Protein AF-A0A809Z934-F1 (afdb_monomer_lite)

Foldseek 3Di:
DDDPDPDPDPPDPDDQVPHDDDDDDDDPVVVVVLCVVCVVVVHDSVVVVVVVVVVVVVVVVVVVVVVVPPD

Structure (mmCIF, N/CA/C/O backbone):
data_AF-A0A809Z934-F1
#
_entry.id   AF-A0A809Z934-F1
#
loop_
_atom_site.group_PDB
_atom_site.id
_atom_site.type_symbol
_atom_site.label_atom_id
_atom_site.label_alt_id
_atom_site.label_comp_id
_atom_site.label_asym_id
_atom_site.label_entity_id
_atom_site.label_seq_id
_atom_site.pdbx_PDB_ins_code
_atom_site.Cartn_x
_atom_site.Cartn_y
_atom_site.Cartn_z
_atom_site.occupancy
_atom_site.B_iso_or_equiv
_atom_site.auth_seq_id
_atom_site.auth_comp_id
_atom_site.auth_asym_id
_atom_site.auth_atom_id
_atom_site.pdbx_PDB_model_num
ATOM 1 N N . MET A 1 1 ? 37.842 -0.770 -23.311 1.00 40.72 1 MET A N 1
ATOM 2 C CA . MET A 1 1 ? 36.542 -0.188 -23.719 1.00 40.72 1 MET A CA 1
ATOM 3 C C . MET A 1 1 ? 35.795 0.237 -22.463 1.00 40.72 1 MET A C 1
ATOM 5 O O . MET A 1 1 ? 35.559 -0.605 -21.610 1.00 40.72 1 MET A O 1
ATOM 9 N N . ALA A 1 2 ? 35.508 1.529 -22.292 1.00 45.72 2 ALA A N 1
ATOM 10 C CA . ALA A 1 2 ? 34.822 2.032 -21.101 1.00 45.72 2 ALA A CA 1
ATOM 11 C C . ALA A 1 2 ? 33.309 1.781 -21.210 1.00 45.72 2 ALA A C 1
ATOM 13 O O . ALA A 1 2 ? 32.653 2.300 -22.115 1.00 45.72 2 ALA A O 1
ATOM 14 N N . VAL A 1 3 ? 32.759 0.987 -20.289 1.00 53.06 3 VAL A N 1
ATOM 15 C CA . VAL A 1 3 ? 31.316 0.762 -20.162 1.00 53.06 3 VAL A CA 1
ATOM 16 C C . VAL A 1 3 ? 30.686 2.048 -19.629 1.00 53.06 3 VAL A C 1
ATOM 18 O O . VAL A 1 3 ? 30.832 2.391 -18.459 1.00 53.06 3 VAL A O 1
ATOM 21 N N . ARG A 1 4 ? 30.004 2.793 -20.502 1.00 53.78 4 ARG A N 1
ATOM 22 C CA . ARG A 1 4 ? 29.193 3.949 -20.105 1.00 53.78 4 ARG A CA 1
ATOM 23 C C . ARG A 1 4 ? 27.933 3.435 -19.407 1.00 53.78 4 ARG A C 1
ATOM 25 O O . ARG A 1 4 ? 26.972 3.048 -20.069 1.00 53.78 4 ARG A O 1
ATOM 32 N N . THR A 1 5 ? 27.926 3.427 -18.079 1.00 56.75 5 THR A N 1
ATOM 33 C CA . THR A 1 5 ? 26.705 3.224 -17.293 1.00 56.75 5 THR A CA 1
ATOM 34 C C . THR A 1 5 ? 25.780 4.422 -17.520 1.00 56.75 5 THR A C 1
ATOM 36 O O . THR A 1 5 ? 26.102 5.562 -17.188 1.00 56.75 5 THR A O 1
ATOM 39 N N . LYS A 1 6 ? 24.629 4.192 -18.165 1.00 56.94 6 LYS A N 1
ATOM 40 C CA . LYS A 1 6 ? 23.588 5.219 -18.316 1.00 56.94 6 LYS A CA 1
ATOM 41 C C . LYS A 1 6 ? 23.125 5.635 -16.916 1.00 56.94 6 LYS A C 1
ATOM 43 O O . LYS A 1 6 ? 22.652 4.794 -16.157 1.00 56.94 6 LYS A O 1
ATOM 48 N N . LEU A 1 7 ? 23.256 6.920 -16.583 1.00 61.19 7 LEU A N 1
ATOM 49 C CA . LEU A 1 7 ? 22.693 7.489 -15.356 1.00 61.19 7 LEU A CA 1
ATOM 50 C C . LEU A 1 7 ? 21.174 7.227 -15.330 1.00 61.19 7 LEU A C 1
ATOM 52 O O . LEU A 1 7 ? 20.514 7.460 -16.350 1.00 61.19 7 LEU A O 1
ATOM 56 N N . PRO A 1 8 ? 20.599 6.751 -14.210 1.00 57.09 8 PRO A N 1
ATOM 57 C CA . PRO A 1 8 ? 19.162 6.541 -14.119 1.00 57.09 8 PRO A CA 1
ATOM 58 C C . PRO A 1 8 ? 18.449 7.877 -14.344 1.00 57.09 8 PRO A C 1
ATOM 60 O O . PRO A 1 8 ? 18.764 8.880 -13.696 1.00 57.09 8 PRO A O 1
ATOM 63 N N . LYS A 1 9 ? 17.503 7.905 -15.295 1.00 61.31 9 LYS A N 1
ATOM 64 C CA . LYS A 1 9 ? 16.646 9.072 -15.538 1.00 61.31 9 LYS A CA 1
ATOM 65 C C . LYS A 1 9 ? 16.045 9.497 -14.200 1.00 61.31 9 LYS A C 1
ATOM 67 O O . LYS A 1 9 ? 15.485 8.669 -13.485 1.00 61.31 9 LYS A O 1
ATOM 72 N N . ARG A 1 10 ? 16.185 10.781 -13.862 1.00 55.91 10 ARG A N 1
ATOM 73 C CA . ARG A 1 10 ? 15.608 11.396 -12.660 1.00 55.91 10 ARG A CA 1
ATOM 74 C C . ARG A 1 10 ? 14.090 11.188 -12.728 1.00 55.91 10 ARG A C 1
ATOM 76 O O . ARG A 1 10 ? 13.399 11.928 -13.419 1.00 55.91 10 ARG A O 1
ATOM 83 N N . GLY A 1 11 ? 13.597 10.129 -12.087 1.00 58.84 11 GLY A N 1
ATOM 84 C CA . GLY A 1 11 ? 12.168 9.859 -11.991 1.00 58.84 11 GLY A CA 1
ATOM 85 C C . GLY A 1 11 ? 11.456 11.060 -11.377 1.00 58.84 11 GLY A C 1
ATOM 86 O O . GLY A 1 11 ? 12.049 11.813 -10.597 1.00 58.84 11 GLY A O 1
ATOM 87 N N . MET A 1 12 ? 10.193 11.249 -11.749 1.00 56.03 12 MET A N 1
ATOM 88 C CA . MET A 1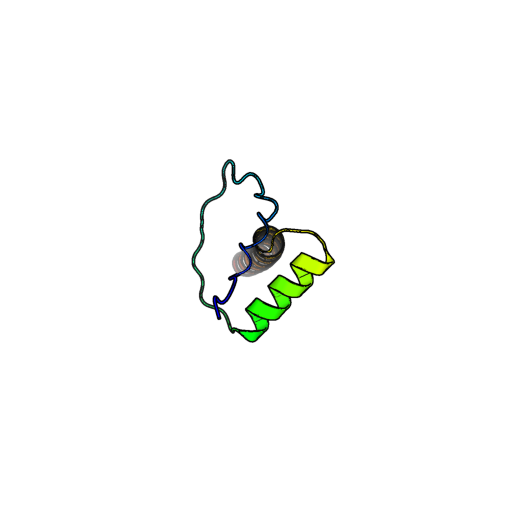 12 ? 9.329 12.290 -11.205 1.00 56.03 12 MET A CA 1
ATOM 89 C C . MET A 1 12 ? 9.278 12.126 -9.678 1.00 56.03 12 MET A C 1
ATOM 91 O O . MET A 1 12 ? 8.647 11.206 -9.162 1.00 56.03 12 MET A O 1
ATOM 95 N N . ARG A 1 13 ? 10.021 12.955 -8.932 1.00 59.97 13 ARG A N 1
ATOM 96 C CA . ARG A 1 13 ? 10.007 12.911 -7.463 1.00 59.97 13 ARG A CA 1
ATOM 97 C C . ARG A 1 13 ? 8.656 13.449 -7.018 1.00 59.97 13 ARG A C 1
ATOM 99 O O . ARG A 1 13 ? 8.472 14.660 -6.959 1.00 59.97 13 ARG A O 1
ATOM 106 N N . THR A 1 14 ? 7.713 12.561 -6.719 1.00 61.94 14 THR A N 1
ATOM 107 C CA . THR A 1 14 ? 6.437 12.971 -6.135 1.00 61.94 14 THR A CA 1
ATOM 108 C C . THR A 1 14 ? 6.704 13.657 -4.791 1.00 61.94 14 THR A C 1
ATOM 110 O O . THR A 1 14 ? 7.437 13.096 -3.965 1.00 61.94 14 THR A O 1
ATOM 113 N N . PRO A 1 15 ? 6.144 14.851 -4.537 1.00 62.56 15 PRO A N 1
ATOM 114 C CA . PRO A 1 15 ? 6.232 15.482 -3.229 1.00 62.56 15 PRO A CA 1
ATOM 115 C C . PRO A 1 15 ? 5.684 14.545 -2.141 1.00 62.56 15 PRO A C 1
ATOM 117 O O . PRO A 1 15 ? 4.557 14.057 -2.226 1.00 62.56 15 PRO A O 1
ATOM 120 N N . LYS A 1 16 ? 6.496 14.272 -1.113 1.00 67.00 16 LYS A N 1
ATOM 121 C CA . LYS A 1 16 ? 6.157 13.377 0.010 1.00 67.00 16 LYS A CA 1
ATOM 122 C C . LYS A 1 16 ? 5.579 14.111 1.230 1.00 67.00 16 LYS A C 1
ATOM 124 O O . LYS A 1 16 ? 5.544 13.524 2.305 1.00 67.00 16 LYS A O 1
ATOM 129 N N . ALA A 1 17 ? 5.193 15.383 1.108 1.00 74.38 17 ALA A N 1
ATOM 130 C CA . ALA A 1 17 ? 4.804 16.199 2.261 1.00 74.38 17 ALA A CA 1
ATOM 131 C C . ALA A 1 17 ? 3.715 15.496 3.100 1.00 74.38 17 ALA A C 1
ATOM 133 O O . ALA A 1 17 ? 2.657 15.155 2.579 1.00 74.38 17 ALA A O 1
ATOM 134 N N . GLY A 1 18 ? 4.019 15.223 4.374 1.00 83.06 18 GLY A N 1
ATOM 135 C CA . GLY A 1 18 ? 3.121 14.554 5.324 1.00 83.06 18 GLY A CA 1
ATOM 136 C C . GLY A 1 18 ? 3.078 13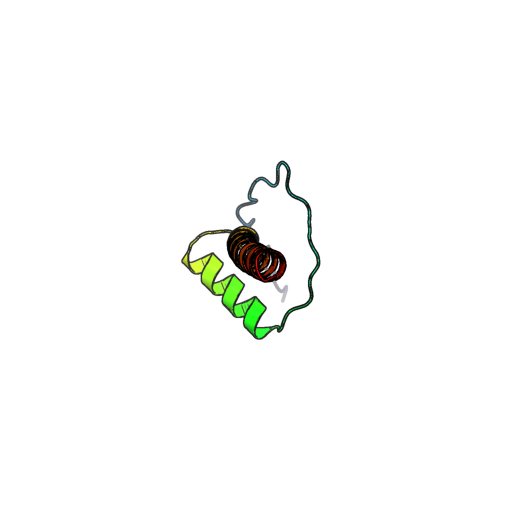.018 5.278 1.00 83.06 18 GLY A C 1
ATOM 137 O O . GLY A 1 18 ? 2.328 12.429 6.050 1.00 83.06 18 GLY A O 1
ATOM 138 N N . ARG A 1 19 ? 3.858 12.344 4.418 1.00 85.44 19 ARG A N 1
ATOM 139 C CA . ARG A 1 19 ? 3.859 10.870 4.305 1.00 85.44 19 ARG A CA 1
ATOM 140 C C . ARG A 1 19 ? 5.056 10.226 5.010 1.00 85.44 19 ARG A C 1
ATOM 142 O O . ARG A 1 19 ? 6.180 10.713 4.904 1.00 85.44 19 ARG A O 1
ATOM 149 N N . VAL A 1 20 ? 4.824 9.083 5.659 1.00 87.88 20 VAL A N 1
ATOM 150 C CA . VAL A 1 20 ? 5.861 8.239 6.285 1.00 87.88 20 VAL A CA 1
ATOM 151 C C . VAL A 1 20 ? 6.154 6.994 5.442 1.00 87.88 20 VAL A C 1
ATOM 153 O O . VAL A 1 20 ? 5.335 6.584 4.623 1.00 87.88 20 VAL A O 1
ATOM 156 N N . GLN A 1 21 ? 7.335 6.396 5.619 1.00 87.06 21 GLN A N 1
ATOM 157 C CA . GLN A 1 21 ? 7.681 5.124 4.974 1.00 87.06 21 GLN A CA 1
ATOM 158 C C . GLN A 1 21 ? 7.160 3.952 5.813 1.00 87.06 21 GLN A C 1
ATOM 160 O O . GLN A 1 21 ? 7.326 3.943 7.029 1.00 87.06 21 GLN A O 1
ATOM 165 N N . PHE A 1 22 ? 6.566 2.960 5.151 1.00 84.75 22 PHE A N 1
ATOM 166 C CA . PHE A 1 22 ? 6.114 1.708 5.752 1.00 84.75 22 PHE A CA 1
ATOM 167 C C . PHE A 1 22 ? 6.842 0.551 5.067 1.00 84.75 22 PHE A C 1
ATOM 169 O O . PHE A 1 22 ? 6.726 0.383 3.853 1.00 84.75 22 PHE A O 1
ATOM 176 N N . LEU A 1 23 ? 7.628 -0.207 5.834 1.00 89.94 23 LEU A N 1
ATOM 177 C CA . LEU A 1 23 ? 8.338 -1.380 5.334 1.00 89.94 23 LEU A CA 1
ATOM 178 C C . LEU A 1 23 ? 7.459 -2.618 5.524 1.00 89.94 23 LEU A C 1
ATOM 180 O O . LEU A 1 23 ? 7.047 -2.917 6.643 1.00 89.94 23 LEU A O 1
ATOM 184 N N . ALA A 1 24 ? 7.195 -3.336 4.435 1.00 90.50 24 ALA A N 1
ATOM 185 C CA . ALA A 1 24 ? 6.402 -4.558 4.432 1.00 90.50 24 ALA A CA 1
ATOM 186 C C . ALA A 1 24 ? 7.084 -5.643 3.597 1.00 90.50 24 ALA A C 1
ATOM 188 O O . ALA A 1 24 ? 7.808 -5.343 2.648 1.00 90.50 24 ALA A O 1
ATOM 189 N N . MET A 1 25 ? 6.811 -6.898 3.949 1.00 96.00 25 MET A N 1
ATOM 190 C CA . MET A 1 25 ? 7.207 -8.065 3.166 1.00 96.00 25 MET A CA 1
ATOM 191 C C . MET A 1 25 ? 6.055 -8.475 2.250 1.00 96.00 25 MET A C 1
ATOM 193 O O . MET A 1 25 ? 4.895 -8.455 2.663 1.00 96.00 25 MET A O 1
ATOM 197 N N . MET A 1 26 ? 6.377 -8.844 1.015 1.00 95.94 26 MET A N 1
ATOM 198 C CA . MET A 1 26 ? 5.419 -9.243 -0.012 1.00 95.94 26 MET A CA 1
ATOM 199 C C . MET A 1 26 ? 6.099 -10.201 -0.991 1.00 95.94 26 MET A C 1
ATOM 201 O O . MET A 1 26 ? 7.323 -10.175 -1.124 1.00 95.94 26 MET A O 1
ATOM 205 N N . ASP A 1 27 ? 5.301 -11.033 -1.652 1.00 98.12 27 ASP A N 1
ATOM 206 C CA . ASP A 1 27 ? 5.756 -11.888 -2.744 1.00 98.12 27 ASP A CA 1
ATOM 207 C C . ASP A 1 27 ? 6.374 -11.045 -3.887 1.00 98.12 27 ASP A C 1
ATOM 209 O O . ASP A 1 27 ? 5.818 -9.991 -4.224 1.00 98.12 27 ASP A O 1
ATOM 213 N N . PRO A 1 28 ? 7.532 -11.445 -4.451 1.00 97.81 28 PRO A N 1
ATOM 214 C CA . PRO A 1 28 ? 8.214 -10.673 -5.486 1.00 97.81 28 PRO A CA 1
ATOM 215 C C . PRO A 1 28 ? 7.372 -10.458 -6.748 1.00 97.81 28 PRO A C 1
ATOM 217 O O . PRO A 1 28 ? 7.450 -9.367 -7.321 1.00 97.81 28 PRO A O 1
ATOM 220 N N . ASP A 1 29 ? 6.552 -11.431 -7.146 1.00 98.12 29 ASP A N 1
ATOM 221 C CA . ASP A 1 29 ? 5.718 -11.330 -8.347 1.00 98.12 29 ASP A CA 1
ATOM 222 C C . ASP A 1 29 ? 4.584 -10.330 -8.111 1.00 98.12 29 ASP A C 1
ATOM 224 O O . ASP A 1 29 ? 4.346 -9.437 -8.920 1.00 98.12 29 ASP A O 1
ATOM 228 N N . VAL A 1 30 ? 3.990 -10.352 -6.915 1.00 97.19 30 VAL A N 1
ATOM 229 C CA . VAL A 1 30 ? 2.978 -9.361 -6.517 1.00 97.19 30 VAL A CA 1
ATOM 230 C C . VAL A 1 30 ? 3.565 -7.943 -6.504 1.00 97.19 30 VAL A C 1
ATOM 232 O O . VAL A 1 30 ? 2.919 -6.992 -6.945 1.00 97.19 30 VAL A O 1
ATOM 235 N N . VAL A 1 31 ? 4.807 -7.771 -6.034 1.00 96.62 31 VAL A N 1
ATOM 236 C CA . VAL A 1 31 ? 5.495 -6.468 -6.084 1.00 96.62 31 VAL A CA 1
ATOM 237 C C . VAL A 1 31 ? 5.741 -6.018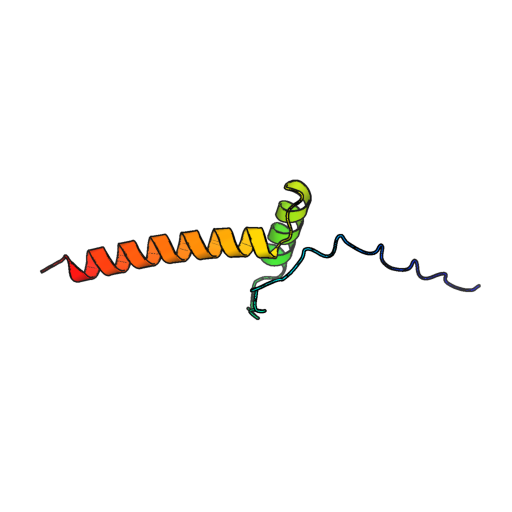 -7.527 1.00 96.62 31 VAL A C 1
ATOM 239 O O . VAL A 1 31 ? 5.675 -4.814 -7.798 1.00 96.62 31 VAL A O 1
ATOM 242 N N . ALA A 1 32 ? 6.059 -6.940 -8.437 1.00 97.12 32 ALA A N 1
ATOM 243 C CA . ALA A 1 32 ? 6.252 -6.633 -9.851 1.00 97.12 32 ALA A CA 1
ATOM 244 C C . ALA A 1 32 ? 4.939 -6.171 -10.499 1.00 97.12 32 ALA A C 1
ATOM 246 O O . ALA A 1 32 ? 4.918 -5.102 -11.112 1.00 97.12 32 ALA A O 1
ATOM 247 N N . ASP A 1 33 ? 3.846 -6.893 -10.260 1.00 97.75 33 ASP A N 1
ATOM 248 C CA . ASP A 1 33 ? 2.522 -6.570 -10.794 1.00 97.75 33 ASP A CA 1
ATOM 249 C C . ASP A 1 33 ? 2.023 -5.203 -10.311 1.00 97.75 33 ASP A C 1
ATOM 251 O O . ASP A 1 33 ? 1.552 -4.389 -11.104 1.00 97.75 33 ASP A O 1
ATOM 255 N N . ILE A 1 34 ? 2.198 -4.888 -9.021 1.00 96.50 34 ILE A N 1
ATOM 256 C CA . ILE A 1 34 ? 1.817 -3.576 -8.467 1.00 96.50 34 ILE A CA 1
ATOM 257 C C . ILE A 1 34 ? 2.599 -2.443 -9.134 1.00 96.50 34 ILE A C 1
ATOM 259 O O . ILE A 1 34 ? 2.048 -1.371 -9.392 1.00 96.50 34 ILE A O 1
ATOM 263 N N . LYS A 1 35 ? 3.897 -2.646 -9.389 1.00 95.12 35 LYS A N 1
ATOM 264 C CA . LYS A 1 35 ? 4.723 -1.634 -10.058 1.00 95.12 35 LYS A CA 1
ATOM 265 C C . LYS A 1 35 ? 4.279 -1.430 -11.499 1.00 95.12 35 LYS A C 1
ATOM 267 O O . LYS A 1 35 ? 4.169 -0.280 -11.911 1.00 95.12 35 LYS A O 1
ATOM 272 N N . LEU A 1 36 ? 4.005 -2.514 -12.222 1.00 97.44 36 LEU A N 1
ATOM 273 C CA . LEU A 1 36 ? 3.526 -2.446 -13.597 1.00 97.44 36 LEU A CA 1
ATOM 274 C C . LEU A 1 36 ? 2.187 -1.701 -13.676 1.00 97.44 36 LEU A C 1
ATOM 276 O O . LEU A 1 36 ? 2.076 -0.735 -14.424 1.00 97.44 36 LEU A O 1
ATOM 280 N N . ALA A 1 37 ? 1.222 -2.060 -12.827 1.00 96.19 37 ALA A N 1
ATOM 281 C CA . ALA A 1 37 ? -0.073 -1.381 -12.761 1.00 96.19 37 ALA A CA 1
ATOM 282 C C . ALA A 1 37 ? 0.073 0.120 -12.441 1.00 96.19 37 ALA A C 1
ATOM 284 O O . ALA A 1 37 ? -0.552 0.972 -13.070 1.00 96.19 37 ALA A O 1
ATOM 285 N N . ALA A 1 38 ? 0.958 0.473 -11.503 1.00 95.88 38 ALA A N 1
ATOM 286 C CA . ALA A 1 38 ? 1.234 1.870 -11.178 1.00 95.88 38 ALA A CA 1
ATOM 287 C C . ALA A 1 38 ? 1.831 2.644 -12.373 1.00 95.88 38 ALA A C 1
ATOM 289 O O . ALA A 1 38 ? 1.479 3.806 -12.599 1.00 95.88 38 ALA A O 1
ATOM 290 N N . GLU A 1 39 ? 2.710 2.010 -13.157 1.00 95.25 39 GLU A N 1
ATOM 291 C CA . GLU A 1 39 ? 3.261 2.592 -14.386 1.00 95.25 39 GLU A CA 1
ATOM 292 C C . GLU A 1 39 ? 2.181 2.814 -15.456 1.00 95.25 39 GLU A C 1
ATOM 294 O O . GLU A 1 39 ? 2.127 3.903 -16.037 1.00 95.25 39 GLU A O 1
ATOM 299 N N . GLU A 1 40 ? 1.297 1.836 -15.673 1.00 96.50 40 GLU A N 1
ATOM 300 C CA . GLU A 1 40 ? 0.164 1.929 -16.606 1.00 96.50 40 GLU A CA 1
ATOM 301 C C . GLU A 1 40 ? -0.790 3.076 -16.236 1.00 96.50 40 GLU A C 1
ATOM 303 O O . GLU A 1 40 ? -1.175 3.876 -17.093 1.00 96.50 40 GLU A O 1
ATOM 308 N N . GLU A 1 41 ? -1.094 3.229 -14.945 1.00 94.56 41 GLU A N 1
ATOM 309 C CA . GLU A 1 41 ? -1.946 4.302 -14.421 1.00 94.56 41 GLU A CA 1
ATOM 310 C C . GLU A 1 41 ? -1.235 5.662 -14.296 1.00 94.56 41 GLU A C 1
ATOM 312 O O . GLU A 1 41 ? -1.860 6.663 -13.936 1.00 94.56 41 GLU A O 1
ATOM 317 N N . ARG A 1 42 ? 0.073 5.735 -14.583 1.00 94.06 42 ARG A N 1
ATOM 318 C CA . ARG A 1 42 ? 0.919 6.930 -14.378 1.00 94.06 42 ARG A CA 1
ATOM 319 C C . ARG A 1 42 ? 0.860 7.472 -12.944 1.00 94.06 42 ARG A C 1
ATOM 321 O O . ARG A 1 42 ? 0.965 8.683 -12.719 1.00 94.06 42 ARG A O 1
ATOM 328 N N . ARG A 1 43 ? 0.728 6.579 -11.965 1.00 92.00 43 ARG A N 1
ATOM 329 C CA . ARG A 1 43 ? 0.683 6.891 -10.531 1.00 92.00 43 ARG A CA 1
ATOM 330 C C . ARG A 1 43 ? 1.894 6.280 -9.828 1.00 92.00 43 ARG A C 1
ATOM 332 O O . ARG A 1 43 ? 2.478 5.308 -10.295 1.00 92.00 43 ARG A O 1
ATOM 339 N N . PRO A 1 44 ? 2.343 6.840 -8.698 1.00 91.81 44 PRO A N 1
ATOM 340 C CA . PRO A 1 44 ? 3.397 6.198 -7.930 1.00 91.81 44 PRO A CA 1
ATOM 341 C C . PRO A 1 44 ? 2.847 4.965 -7.193 1.00 91.81 44 PRO A C 1
ATOM 343 O O . PRO A 1 44 ? 1.760 5.014 -6.629 1.00 91.81 44 PRO A O 1
ATOM 346 N N . ALA A 1 45 ? 3.633 3.887 -7.099 1.00 92.50 45 ALA A N 1
ATOM 347 C CA . ALA A 1 45 ? 3.203 2.632 -6.463 1.00 92.50 45 ALA A CA 1
ATOM 348 C C . ALA A 1 45 ? 2.708 2.783 -5.008 1.00 92.50 45 ALA A C 1
ATOM 350 O O . ALA A 1 45 ? 1.862 2.015 -4.560 1.00 92.50 45 ALA A O 1
ATOM 351 N N . TRP A 1 46 ? 3.198 3.782 -4.259 1.00 91.31 46 TRP A N 1
ATOM 352 C CA . TRP A 1 46 ? 2.702 4.036 -2.900 1.00 91.31 46 TRP A CA 1
ATOM 353 C C . TRP A 1 46 ? 1.231 4.475 -2.882 1.00 91.31 46 TRP A C 1
ATOM 355 O O . TRP A 1 46 ? 0.555 4.209 -1.897 1.00 91.31 46 TRP A O 1
ATOM 365 N N . ASP A 1 47 ? 0.737 5.114 -3.945 1.00 92.69 47 ASP A N 1
ATOM 366 C CA . ASP A 1 47 ? -0.647 5.589 -4.048 1.00 92.69 47 ASP A CA 1
ATOM 367 C C . ASP A 1 47 ? -1.604 4.416 -4.294 1.00 92.69 47 ASP A C 1
ATOM 369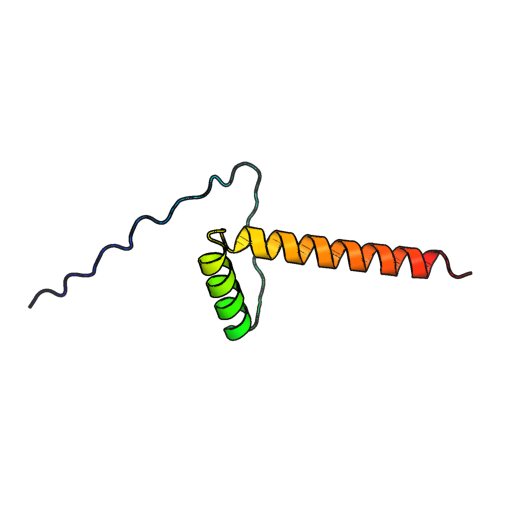 O O . ASP A 1 47 ? -2.601 4.272 -3.591 1.00 92.69 47 ASP A O 1
ATOM 373 N N . VAL A 1 48 ? -1.219 3.495 -5.187 1.00 94.38 48 VAL A N 1
ATOM 374 C CA . VAL A 1 48 ? -1.910 2.208 -5.404 1.00 94.38 48 VAL A CA 1
ATOM 375 C C . VAL A 1 48 ? -1.965 1.396 -4.104 1.00 94.38 48 VAL A C 1
ATOM 377 O O . VAL A 1 48 ? -3.009 0.874 -3.712 1.00 94.38 48 VAL A O 1
ATOM 380 N N . MET A 1 49 ? -0.848 1.333 -3.375 1.00 94.88 49 MET A N 1
ATOM 381 C CA . MET A 1 49 ? -0.794 0.645 -2.084 1.00 94.88 49 MET A CA 1
ATOM 382 C C . MET A 1 49 ? -1.637 1.332 -1.002 1.00 94.88 49 MET A C 1
ATOM 384 O O . MET A 1 49 ? -2.254 0.647 -0.185 1.00 94.88 49 MET A O 1
ATOM 388 N N . GLU A 1 50 ? -1.685 2.667 -0.977 1.00 93.94 50 GLU A N 1
ATOM 389 C CA . GLU A 1 50 ? -2.525 3.425 -0.046 1.00 93.94 50 GLU A CA 1
ATOM 390 C C . GLU A 1 50 ? -4.018 3.172 -0.314 1.00 93.94 50 GLU A C 1
ATOM 392 O O . GLU A 1 50 ? -4.795 2.986 0.626 1.00 93.94 50 GLU A O 1
ATOM 397 N N . GLU A 1 51 ? -4.415 3.102 -1.584 1.00 95.75 51 GLU A N 1
ATOM 398 C CA . GLU A 1 51 ? -5.766 2.740 -2.014 1.00 95.75 51 GLU A CA 1
ATOM 399 C C . GLU A 1 51 ? -6.152 1.329 -1.539 1.00 95.75 51 GLU A C 1
ATOM 401 O O . GLU A 1 51 ? -7.136 1.159 -0.808 1.00 95.75 51 GLU A O 1
ATOM 406 N N . ALA A 1 52 ? -5.309 0.332 -1.823 1.00 95.69 52 ALA A N 1
ATOM 407 C CA . ALA A 1 52 ? -5.517 -1.043 -1.368 1.00 95.69 52 ALA A CA 1
ATOM 408 C C . ALA A 1 52 ? -5.607 -1.148 0.169 1.00 95.69 52 ALA A C 1
ATOM 410 O O . ALA A 1 52 ? -6.446 -1.883 0.713 1.00 95.69 52 ALA A O 1
ATOM 411 N N . ALA A 1 53 ? -4.778 -0.384 0.891 1.00 95.69 53 ALA A N 1
ATOM 412 C CA . ALA A 1 53 ? -4.799 -0.329 2.349 1.00 95.69 53 ALA A CA 1
ATOM 413 C C . ALA A 1 53 ? -6.111 0.269 2.885 1.00 95.69 53 ALA A C 1
ATOM 415 O O . ALA A 1 53 ? -6.715 -0.305 3.801 1.00 95.69 53 ALA A O 1
ATOM 416 N N . LYS A 1 54 ? -6.599 1.375 2.303 1.00 97.56 54 LYS A N 1
ATOM 417 C CA . LYS A 1 54 ? -7.889 1.994 2.666 1.00 97.56 54 LYS A CA 1
ATOM 418 C C . LYS A 1 54 ? -9.045 1.013 2.490 1.00 97.56 54 LYS A C 1
ATOM 420 O O . LYS A 1 54 ? -9.876 0.865 3.394 1.00 97.56 54 LYS A O 1
ATOM 425 N N . ASP A 1 55 ? -9.063 0.277 1.386 1.00 98.00 55 ASP A N 1
ATOM 426 C CA . ASP A 1 55 ? -10.102 -0.713 1.107 1.00 98.00 55 ASP A CA 1
ATOM 427 C C . ASP A 1 55 ? -10.071 -1.903 2.061 1.00 98.00 55 ASP A C 1
ATOM 429 O O . ASP A 1 55 ? -11.113 -2.390 2.526 1.00 98.00 55 ASP A O 1
ATOM 433 N N . TRP A 1 56 ? -8.879 -2.389 2.400 1.00 97.38 56 TRP A N 1
ATOM 434 C CA . TRP A 1 56 ? -8.738 -3.423 3.416 1.00 97.38 56 TRP A CA 1
ATOM 435 C C . TRP A 1 56 ? -9.222 -2.941 4.793 1.00 97.38 56 TRP A C 1
ATOM 437 O O . TRP A 1 56 ? -10.003 -3.644 5.446 1.00 97.38 56 TRP A O 1
ATOM 447 N N . LEU A 1 57 ? -8.849 -1.725 5.209 1.00 97.81 57 LEU A N 1
ATOM 448 C CA . LEU A 1 57 ? -9.273 -1.130 6.482 1.00 97.81 57 LEU A CA 1
ATOM 449 C C . LEU A 1 57 ? -10.793 -0.946 6.553 1.00 97.81 57 LEU A C 1
ATOM 451 O O . LEU A 1 57 ? -11.410 -1.308 7.558 1.00 97.81 57 LEU A O 1
ATOM 455 N N . LYS A 1 58 ? -11.423 -0.481 5.470 1.00 97.81 58 LYS A N 1
ATOM 456 C CA . LYS A 1 58 ? -12.885 -0.352 5.363 1.00 97.81 58 LYS A CA 1
ATOM 457 C C . LYS A 1 58 ? -13.585 -1.703 5.529 1.00 97.81 58 LYS A C 1
ATOM 459 O O . LYS A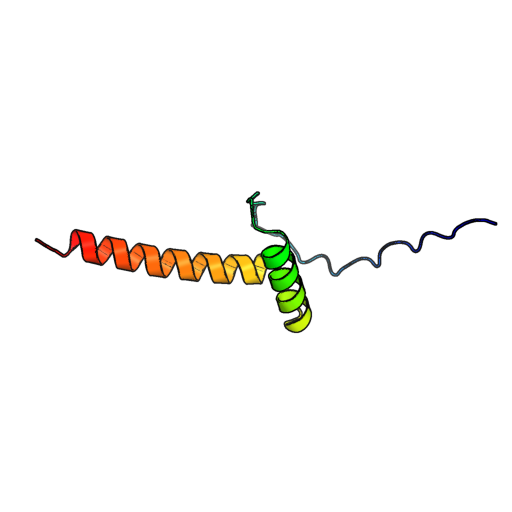 1 58 ? -14.550 -1.823 6.290 1.00 97.81 58 LYS A O 1
ATOM 464 N N . ARG A 1 59 ? -13.081 -2.753 4.869 1.00 97.75 59 ARG A N 1
ATOM 465 C CA . ARG A 1 59 ? -13.590 -4.130 5.022 1.00 97.75 59 ARG A CA 1
ATOM 466 C C . ARG A 1 59 ? -13.390 -4.659 6.443 1.00 97.75 59 ARG A C 1
ATOM 468 O O . ARG A 1 59 ? -14.276 -5.328 6.978 1.00 97.75 59 ARG A O 1
ATOM 475 N N . ARG A 1 60 ? -12.254 -4.352 7.075 1.00 96.81 60 ARG A N 1
ATOM 476 C CA . ARG A 1 60 ? -11.968 -4.727 8.467 1.00 96.81 60 ARG A CA 1
ATOM 477 C C . ARG A 1 60 ? -12.929 -4.046 9.440 1.00 96.81 60 ARG A C 1
ATOM 479 O O . ARG A 1 60 ? -13.492 -4.737 10.284 1.00 96.81 60 ARG A O 1
ATOM 486 N N . ALA A 1 61 ? -13.161 -2.743 9.298 1.00 96.31 61 ALA A N 1
ATOM 487 C CA . ALA A 1 61 ? -14.085 -1.993 10.148 1.00 96.31 61 ALA A CA 1
ATOM 488 C C . ALA A 1 61 ? -15.506 -2.574 10.088 1.00 96.31 61 ALA A C 1
ATOM 490 O O . ALA A 1 61 ? -16.100 -2.864 11.124 1.00 96.31 61 ALA A O 1
ATOM 491 N N . ARG A 1 62 ? -16.006 -2.873 8.880 1.00 95.38 62 ARG A N 1
ATOM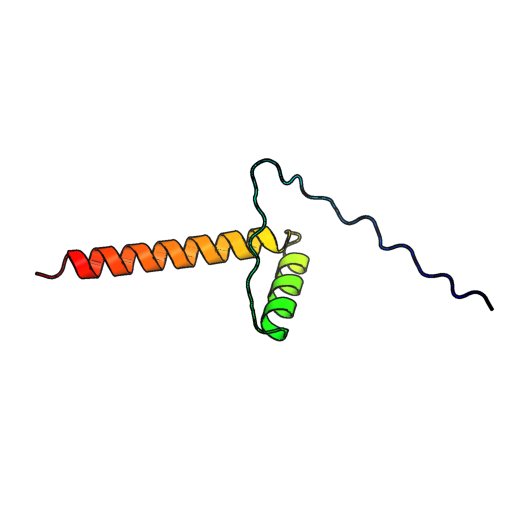 492 C CA . ARG A 1 62 ? -17.305 -3.546 8.680 1.00 95.38 62 ARG A CA 1
ATOM 493 C C . ARG A 1 62 ? -17.378 -4.904 9.382 1.00 95.38 62 ARG A C 1
ATOM 495 O O . ARG A 1 62 ? -18.391 -5.242 9.987 1.00 95.38 62 ARG A O 1
ATOM 502 N N . ARG A 1 63 ? -16.297 -5.689 9.326 1.00 94.81 63 ARG A N 1
ATOM 503 C CA . ARG A 1 63 ? -16.213 -6.994 10.000 1.00 94.81 63 ARG A CA 1
ATOM 504 C C . ARG A 1 63 ? -16.282 -6.857 11.518 1.00 94.81 63 ARG A C 1
ATOM 506 O O . ARG A 1 63 ? -16.912 -7.693 12.156 1.00 94.81 63 ARG A O 1
ATOM 513 N N . ILE A 1 64 ? -15.632 -5.837 12.074 1.00 93.69 64 ILE A N 1
ATOM 514 C CA . ILE A 1 64 ? -15.650 -5.551 13.513 1.00 93.69 64 ILE A CA 1
ATOM 515 C C . ILE A 1 64 ? -17.051 -5.117 13.937 1.00 93.69 64 ILE A C 1
ATOM 517 O O . ILE A 1 64 ? -17.612 -5.752 14.821 1.00 93.69 64 ILE A O 1
ATOM 521 N N . ALA A 1 65 ? -17.650 -4.146 13.243 1.00 91.31 65 ALA A N 1
ATOM 522 C CA . ALA A 1 65 ? -19.007 -3.678 13.529 1.00 91.31 65 ALA A CA 1
ATOM 523 C C . ALA A 1 65 ? -20.037 -4.822 13.512 1.00 91.31 65 ALA A C 1
ATOM 525 O O . ALA A 1 65 ? -20.881 -4.922 14.396 1.00 91.31 65 ALA A O 1
ATOM 526 N N . ARG A 1 66 ? -19.929 -5.749 12.549 1.00 90.00 66 ARG A N 1
ATOM 527 C CA . ARG A 1 66 ? -20.797 -6.936 12.495 1.00 90.00 66 ARG A CA 1
ATOM 528 C C . ARG A 1 66 ? -20.589 -7.887 13.675 1.00 90.00 66 ARG A C 1
ATOM 530 O O . ARG A 1 66 ? -21.546 -8.513 14.111 1.00 90.00 66 ARG A O 1
ATOM 537 N N . LYS A 1 67 ? -19.354 -8.037 14.165 1.00 83.75 67 LYS A N 1
ATOM 538 C CA . LYS A 1 67 ? -19.065 -8.870 15.343 1.00 83.75 67 LYS A CA 1
ATOM 539 C C . LYS A 1 67 ? -19.628 -8.251 16.620 1.00 83.75 67 LYS A C 1
ATOM 541 O O . LYS A 1 67 ? -20.125 -8.991 17.451 1.00 83.75 67 LYS A O 1
ATOM 546 N N . THR A 1 68 ? -19.559 -6.929 16.761 1.00 79.69 68 THR A N 1
ATOM 547 C CA . THR A 1 68 ? -20.064 -6.214 17.944 1.00 79.69 68 THR A CA 1
ATOM 548 C C . THR A 1 68 ? -21.582 -6.033 17.939 1.00 79.69 68 THR A C 1
ATOM 550 O O . THR A 1 68 ? -22.159 -5.804 18.990 1.00 79.69 68 THR A O 1
ATOM 553 N N . ALA A 1 69 ? -22.231 -6.118 16.773 1.00 73.69 69 ALA A N 1
ATOM 554 C CA . ALA A 1 69 ? -23.685 -6.003 16.624 1.00 73.69 69 ALA A CA 1
ATOM 555 C C . ALA A 1 69 ? -24.439 -7.344 16.733 1.00 73.69 69 ALA A C 1
ATOM 557 O O . ALA A 1 69 ? -25.663 -7.361 16.621 1.00 73.69 69 ALA A O 1
ATOM 558 N N . LYS A 1 70 ? -23.732 -8.470 16.900 1.00 57.03 70 LYS A N 1
ATOM 559 C CA . LYS A 1 70 ? -24.356 -9.771 17.159 1.00 57.03 70 LYS A CA 1
ATOM 560 C C . LYS A 1 70 ? -24.469 -9.951 18.686 1.00 57.03 70 LYS A C 1
ATOM 562 O O . LYS A 1 70 ? -23.415 -9.892 19.318 1.00 57.03 70 LYS A O 1
ATOM 567 N N . PRO A 1 71 ? -25.684 -10.106 19.252 1.00 58.94 71 PRO A N 1
ATOM 568 C CA . PRO A 1 71 ? -25.876 -10.358 20.681 1.00 58.94 71 PRO A CA 1
ATOM 569 C C . PRO A 1 71 ? -25.293 -11.708 21.109 1.00 58.94 71 PRO A C 1
ATOM 571 O O . PRO A 1 71 ? -25.185 -12.614 20.242 1.00 58.94 71 PRO A O 1
#

Radius of gyration: 18.78 Å; chains: 1; bounding box: 62×28×44 Å

Organism: NCBI:txid1355477

pLDDT: mean 83.89, std 16.74, range [40.72, 98.12]

Sequence (71 aa):
MAVRTKLPKRGMRTPKAGRVQFLAMMDPDVVADIKLAAEEERRPAWDVMEEAAKDWLKRRARRIARKTAKP

Secondary structure (DSSP, 8-state):
-----PPPP-------TT---------HHHHHHHHHHHHHTTS-HHHHHHHHHHHHHHHHHHHHHHHHT--